Protein AF-A0A1D7Y6H4-F1 (afdb_monomer_lite)

Sequence (70 aa):
MAIPHLSSVTGGVADLRTRRPMNATDRPRIGSVTKTFTAAVVLQLAAELRLFLDAPVEPYLPGLIRGGRI

Secondary structure (DSSP, 8-state):
-PPP----S--SBS-TTT-PBP-TT-----GGGHHHHHHHHHHHHHHTTS--TTS-SGGGSTTT--S---

Organism: NCBI:txid1904616

InterPro domains:
  IPR001466 Beta-lactamase-related [PF00144] (11-63)
  IPR012338 Beta-lactamase/transpeptidase-like [G3DSA:3.40.710.10] (6-70)
  IPR012338 Beta-lactamase/transpeptidase-like [SSF56601] (10-65)
  IPR050491 Beta-lactamase AmpC-like [PTHR46825] (12-67)

Radius of gyration: 22.43 Å; chains: 1; bounding box: 52×33×48 Å

Structure (mmCIF, N/CA/C/O backbone):
data_AF-A0A1D7Y6H4-F1
#
_entry.id   AF-A0A1D7Y6H4-F1
#
loop_
_atom_site.group_PDB
_atom_site.id
_atom_site.type_symbol
_atom_site.label_atom_id
_atom_site.label_alt_id
_atom_site.label_comp_id
_atom_site.label_asym_id
_atom_site.label_entity_id
_atom_site.label_seq_id
_atom_site.pdbx_PDB_ins_code
_atom_site.Cartn_x
_atom_site.Cartn_y
_atom_site.Cartn_z
_atom_site.occupancy
_atom_site.B_iso_or_equiv
_atom_site.auth_seq_id
_atom_site.auth_comp_id
_atom_site.auth_asym_id
_atom_site.auth_atom_id
_atom_site.pdbx_PDB_model_num
ATOM 1 N N . MET A 1 1 ? 39.806 16.479 -27.447 1.00 40.19 1 MET A N 1
ATOM 2 C CA . MET A 1 1 ? 39.404 15.061 -27.337 1.00 40.19 1 MET A CA 1
ATOM 3 C C . MET A 1 1 ? 38.526 14.933 -26.099 1.00 40.19 1 MET A C 1
ATOM 5 O O . MET A 1 1 ? 39.055 14.956 -25.000 1.00 40.19 1 MET A O 1
ATOM 9 N N . ALA A 1 2 ? 37.200 14.943 -26.259 1.00 46.16 2 ALA A N 1
ATOM 10 C CA . ALA A 1 2 ? 36.254 14.820 -25.149 1.00 46.16 2 ALA A CA 1
ATOM 11 C C . ALA A 1 2 ? 35.745 13.377 -25.106 1.00 46.16 2 ALA A C 1
ATOM 13 O O . ALA A 1 2 ? 35.225 12.882 -26.104 1.00 46.16 2 ALA A O 1
ATOM 14 N N . ILE A 1 3 ? 35.936 12.700 -23.977 1.00 52.34 3 ILE A N 1
ATOM 15 C CA . ILE A 1 3 ? 35.336 11.392 -23.718 1.00 52.34 3 ILE A CA 1
ATOM 16 C C . ILE A 1 3 ? 33.854 11.653 -23.416 1.00 52.34 3 ILE A C 1
ATOM 18 O O . ILE A 1 3 ? 33.569 12.363 -22.450 1.00 52.34 3 ILE A O 1
ATOM 22 N N . PRO A 1 4 ? 32.896 11.149 -24.209 1.00 56.34 4 PRO A N 1
ATOM 23 C CA . PRO A 1 4 ? 31.493 11.303 -23.865 1.00 56.34 4 PRO A CA 1
ATOM 24 C C . PRO A 1 4 ? 31.203 10.447 -22.629 1.00 56.34 4 PRO A C 1
ATOM 26 O O . PRO A 1 4 ? 31.347 9.225 -22.656 1.00 56.34 4 PRO A O 1
ATOM 29 N N . HIS A 1 5 ? 30.774 11.083 -21.538 1.00 57.59 5 HIS A N 1
ATOM 30 C CA . HIS A 1 5 ? 30.091 10.384 -20.457 1.00 57.59 5 HIS A CA 1
ATOM 31 C C . HIS A 1 5 ? 28.734 9.915 -20.995 1.00 57.59 5 HIS A C 1
ATOM 33 O O . HIS A 1 5 ? 27.744 10.637 -20.935 1.00 57.59 5 HIS A O 1
ATOM 39 N N . LEU A 1 6 ? 28.688 8.708 -21.558 1.00 56.44 6 LEU A N 1
ATOM 40 C CA . LEU A 1 6 ? 27.436 7.983 -21.754 1.00 56.44 6 LEU A CA 1
ATOM 41 C C . LEU A 1 6 ? 26.918 7.589 -20.367 1.00 56.44 6 LEU A C 1
ATOM 43 O O . LEU A 1 6 ? 27.181 6.490 -19.885 1.00 56.44 6 LEU A O 1
ATOM 47 N N . SER A 1 7 ? 26.200 8.486 -19.696 1.00 62.69 7 SER A N 1
ATOM 48 C CA . SER A 1 7 ? 25.406 8.117 -18.526 1.00 62.69 7 SER A CA 1
ATOM 49 C C . SER A 1 7 ? 24.162 7.363 -19.000 1.00 62.69 7 SER A C 1
ATOM 51 O O . SER A 1 7 ? 23.055 7.896 -19.043 1.00 62.69 7 SER A O 1
ATOM 53 N N . SER A 1 8 ? 24.333 6.102 -19.407 1.00 65.81 8 SER A N 1
ATOM 54 C CA . SER A 1 8 ? 23.177 5.238 -19.641 1.00 65.81 8 SER A CA 1
ATOM 55 C C . SER A 1 8 ? 22.507 4.948 -18.300 1.00 65.81 8 SER A C 1
ATOM 57 O O . SER A 1 8 ? 23.088 4.297 -17.436 1.00 65.81 8 SER A O 1
ATOM 59 N N . VAL A 1 9 ? 21.271 5.417 -18.130 1.00 77.94 9 VAL A N 1
ATOM 60 C CA . VAL A 1 9 ? 20.430 5.149 -16.945 1.00 77.94 9 VAL A CA 1
ATOM 61 C C . VAL A 1 9 ? 19.740 3.779 -16.998 1.00 77.94 9 VAL A C 1
ATOM 63 O O . VAL A 1 9 ? 18.963 3.433 -16.114 1.00 77.94 9 VAL A O 1
ATOM 66 N N . THR A 1 10 ? 20.008 2.995 -18.044 1.00 86.62 10 THR A N 1
ATOM 67 C CA . THR A 1 10 ? 19.462 1.647 -18.249 1.00 86.62 10 THR A CA 1
ATOM 68 C C . THR A 1 10 ? 20.577 0.685 -18.641 1.00 86.62 10 THR A C 1
ATOM 70 O O . THR A 1 10 ? 21.555 1.078 -19.281 1.00 86.62 10 THR A O 1
ATOM 73 N N . GLY A 1 11 ? 20.446 -0.581 -18.252 1.00 89.38 11 GLY A N 1
ATOM 74 C CA . GLY A 1 11 ? 21.426 -1.617 -18.557 1.00 89.38 11 GLY A CA 1
ATOM 75 C C . GLY A 1 11 ? 20.758 -2.972 -18.752 1.00 89.38 11 GLY A C 1
ATOM 76 O O . GLY A 1 11 ? 19.752 -3.279 -18.116 1.00 89.38 11 GLY A O 1
ATOM 77 N N . GLY A 1 12 ? 21.332 -3.790 -19.633 1.00 92.94 12 GLY A N 1
ATOM 78 C CA . GLY A 1 12 ? 20.835 -5.132 -19.933 1.00 92.94 12 GLY A CA 1
ATOM 79 C C . GLY A 1 12 ? 19.702 -5.176 -20.964 1.00 92.94 12 GLY A C 1
ATOM 80 O O . GLY A 1 12 ? 19.432 -4.215 -21.688 1.00 92.94 12 GLY A O 1
ATOM 81 N N . VAL A 1 13 ? 19.062 -6.344 -21.055 1.00 95.44 13 VAL A N 1
ATOM 82 C CA . VAL A 1 13 ?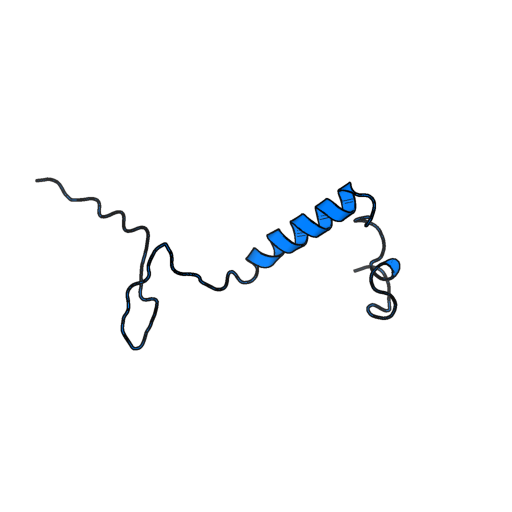 17.971 -6.631 -21.996 1.00 95.44 13 VAL A CA 1
ATOM 83 C C . VAL A 1 13 ? 16.691 -6.952 -21.233 1.00 95.44 13 VAL A C 1
ATOM 85 O O . VAL A 1 13 ? 16.723 -7.620 -20.202 1.00 95.44 13 VAL A O 1
ATOM 88 N N . ALA A 1 14 ? 15.561 -6.487 -21.754 1.00 94.88 14 ALA A N 1
ATOM 89 C CA . ALA A 1 14 ? 14.240 -6.774 -21.205 1.00 94.88 14 ALA A CA 1
ATOM 90 C C . ALA A 1 14 ? 13.622 -8.064 -21.775 1.00 94.88 14 ALA A C 1
ATOM 92 O O . ALA A 1 14 ? 12.661 -8.587 -21.217 1.00 94.88 14 ALA A O 1
ATOM 93 N N . ASP A 1 15 ? 14.165 -8.585 -22.878 1.00 96.12 15 ASP A N 1
ATOM 94 C CA . ASP A 1 15 ? 13.778 -9.866 -23.470 1.00 96.12 15 ASP A CA 1
ATOM 95 C C . ASP A 1 15 ? 15.040 -10.647 -23.855 1.00 96.12 15 ASP A C 1
ATOM 97 O O . ASP A 1 15 ? 15.852 -10.195 -24.665 1.00 96.12 15 ASP A O 1
ATOM 101 N N . LEU A 1 16 ? 15.205 -11.834 -23.270 1.00 96.00 16 LEU A N 1
ATOM 102 C CA . LEU A 1 16 ? 16.376 -12.685 -23.490 1.00 96.00 16 LEU A CA 1
ATOM 103 C C . LEU A 1 16 ? 16.383 -13.354 -24.872 1.00 96.00 16 LEU A C 1
ATOM 105 O O . LEU A 1 16 ? 17.457 -13.632 -25.404 1.00 96.00 16 LEU A O 1
ATOM 109 N N . ARG A 1 17 ? 15.208 -13.597 -25.464 1.00 97.62 17 ARG A N 1
ATOM 110 C CA . ARG A 1 17 ? 15.055 -14.241 -26.775 1.00 97.62 17 ARG A CA 1
ATOM 111 C C . ARG A 1 17 ? 15.300 -13.245 -27.898 1.00 97.62 17 ARG A C 1
ATOM 113 O O . ARG A 1 17 ? 16.049 -13.538 -28.822 1.00 97.62 17 ARG A O 1
ATOM 120 N N . THR A 1 18 ? 14.664 -12.077 -27.828 1.00 97.38 18 THR A N 1
ATOM 121 C CA . THR A 1 18 ? 14.774 -11.045 -28.877 1.00 97.38 18 THR A CA 1
ATOM 122 C C . THR A 1 18 ? 15.951 -10.099 -28.666 1.00 97.38 18 THR A C 1
ATOM 124 O O . THR A 1 18 ? 16.237 -9.288 -29.541 1.00 97.38 18 THR A O 1
ATOM 127 N N . ARG A 1 19 ? 16.635 -10.193 -27.516 1.00 97.12 19 ARG A N 1
ATOM 128 C CA . ARG A 1 19 ? 17.694 -9.266 -27.083 1.00 97.12 19 ARG A CA 1
ATOM 129 C C . ARG A 1 19 ? 17.221 -7.808 -27.024 1.00 97.12 19 ARG A C 1
ATOM 131 O O . ARG A 1 19 ? 18.050 -6.903 -27.096 1.00 97.12 19 ARG A O 1
ATOM 138 N N . ARG A 1 20 ? 15.911 -7.556 -26.881 1.00 96.00 20 ARG A N 1
ATOM 139 C CA . ARG A 1 20 ? 15.372 -6.193 -26.782 1.00 96.00 20 ARG A CA 1
ATOM 140 C C . ARG A 1 20 ? 16.054 -5.453 -25.621 1.00 96.00 20 ARG A C 1
ATOM 142 O O . ARG A 1 20 ? 15.974 -5.943 -24.491 1.00 96.00 20 ARG A O 1
ATOM 149 N N . PRO A 1 21 ? 16.664 -4.277 -25.849 1.00 94.31 21 PRO A N 1
ATOM 150 C CA . PRO A 1 21 ? 17.231 -3.470 -24.773 1.00 94.31 21 PRO A CA 1
ATOM 151 C C . PRO A 1 21 ? 16.184 -3.088 -23.721 1.00 94.31 21 PRO A C 1
ATOM 153 O O . PRO A 1 21 ? 14.999 -2.916 -24.039 1.00 94.31 21 PRO A O 1
ATOM 156 N N . MET A 1 22 ? 16.623 -2.956 -22.470 1.00 94.56 22 MET A N 1
ATOM 157 C CA . MET A 1 22 ? 15.802 -2.364 -21.414 1.00 94.56 22 MET A CA 1
ATOM 158 C C . MET A 1 22 ? 15.599 -0.866 -21.677 1.00 94.56 22 MET A C 1
ATOM 160 O O . MET A 1 22 ? 16.519 -0.182 -22.116 1.00 94.56 22 MET A O 1
ATOM 164 N N . ASN A 1 23 ? 14.403 -0.358 -21.393 1.00 92.06 23 ASN A N 1
ATOM 165 C CA . ASN A 1 23 ? 14.058 1.059 -21.475 1.00 92.06 23 ASN A CA 1
ATOM 166 C C . ASN A 1 23 ? 13.685 1.600 -20.095 1.00 92.06 23 ASN A C 1
ATOM 168 O O . ASN A 1 23 ? 13.098 0.893 -19.279 1.00 92.06 23 ASN A O 1
ATOM 172 N N . ALA A 1 24 ? 13.945 2.886 -19.854 1.00 91.81 24 ALA A N 1
ATOM 173 C CA . ALA A 1 24 ? 13.643 3.529 -18.571 1.00 91.81 24 ALA A CA 1
ATOM 174 C C . ALA A 1 24 ? 12.134 3.562 -18.255 1.00 91.81 24 ALA A C 1
ATOM 176 O O . ALA A 1 24 ? 11.737 3.751 -17.110 1.00 91.81 24 ALA A O 1
ATOM 177 N N . THR A 1 25 ? 11.294 3.374 -19.275 1.00 92.94 25 THR A N 1
ATOM 178 C CA . THR A 1 25 ? 9.831 3.333 -19.191 1.00 92.94 25 THR A CA 1
ATOM 179 C C . THR A 1 25 ? 9.258 1.912 -19.191 1.00 92.94 25 THR A C 1
ATOM 181 O O . THR A 1 25 ? 8.033 1.756 -19.171 1.00 92.94 25 THR A O 1
ATOM 184 N N . ASP A 1 26 ? 10.106 0.873 -19.205 1.00 93.38 26 ASP A N 1
ATOM 185 C CA . ASP A 1 26 ? 9.650 -0.505 -19.010 1.00 93.38 26 ASP A CA 1
ATOM 186 C C . ASP A 1 26 ? 8.963 -0.639 -17.638 1.00 93.38 26 ASP A C 1
ATOM 188 O O . ASP A 1 26 ? 9.341 0.003 -16.658 1.00 93.38 26 ASP A O 1
ATOM 192 N N . ARG A 1 27 ? 7.930 -1.485 -17.556 1.00 93.06 27 ARG A N 1
ATOM 193 C CA . ARG A 1 27 ? 7.132 -1.687 -16.335 1.00 93.06 27 ARG A CA 1
ATOM 194 C C . ARG A 1 27 ? 7.431 -3.051 -15.707 1.00 93.06 27 ARG A C 1
ATOM 196 O O . ARG A 1 27 ? 6.761 -4.028 -16.050 1.00 93.06 27 ARG A O 1
ATOM 203 N N . PRO A 1 28 ? 8.419 -3.156 -14.801 1.00 91.12 28 PRO A N 1
ATOM 204 C CA . PRO A 1 28 ? 8.681 -4.397 -14.086 1.00 91.12 28 PRO A CA 1
ATOM 205 C C . PRO A 1 28 ? 7.659 -4.623 -12.964 1.00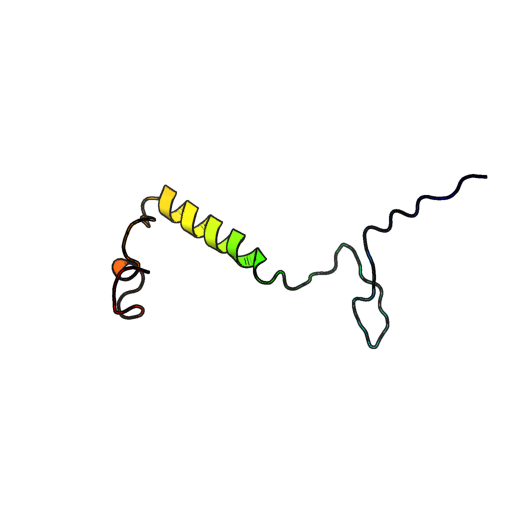 91.12 28 PRO A C 1
ATOM 207 O O . PRO A 1 28 ? 7.009 -3.699 -12.473 1.00 91.12 28 PRO A O 1
ATOM 210 N N . ARG A 1 29 ? 7.555 -5.870 -12.497 1.00 95.81 29 ARG A N 1
ATOM 211 C CA . ARG A 1 29 ? 6.862 -6.171 -11.239 1.00 95.81 29 ARG A CA 1
ATOM 212 C C . AR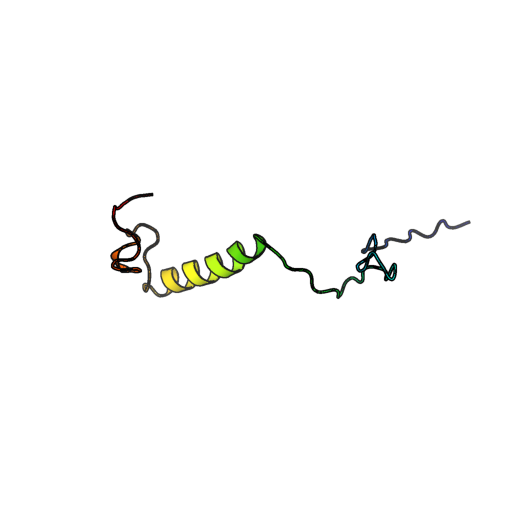G A 1 29 ? 7.740 -5.716 -10.076 1.00 95.81 29 ARG A C 1
ATOM 214 O O . ARG A 1 29 ? 8.849 -6.211 -9.914 1.00 95.81 29 ARG A O 1
ATOM 221 N N . ILE A 1 30 ? 7.217 -4.819 -9.246 1.00 96.38 30 ILE A N 1
ATOM 222 C CA . ILE A 1 30 ? 7.985 -4.161 -8.176 1.00 96.38 30 ILE A CA 1
ATOM 223 C C . ILE A 1 30 ? 8.164 -5.018 -6.906 1.00 96.38 30 ILE A C 1
ATOM 225 O O . ILE A 1 30 ? 8.827 -4.605 -5.957 1.00 96.38 30 ILE A O 1
ATOM 229 N N . GLY A 1 31 ? 7.565 -6.213 -6.859 1.00 97.12 31 GLY A N 1
ATOM 230 C CA . GLY A 1 31 ? 7.713 -7.154 -5.747 1.00 97.12 31 GLY A CA 1
ATOM 231 C C . GLY A 1 31 ? 7.368 -6.529 -4.391 1.00 97.12 31 GLY A C 1
ATOM 232 O O . GLY A 1 31 ? 6.319 -5.902 -4.231 1.00 97.12 31 GLY A O 1
ATOM 233 N N . SER A 1 32 ? 8.265 -6.683 -3.412 1.00 98.38 32 SER A N 1
ATOM 234 C CA . SER A 1 32 ? 8.066 -6.189 -2.042 1.00 98.38 32 SER A CA 1
ATOM 235 C C . SER A 1 32 ? 7.954 -4.668 -1.914 1.00 98.38 32 SER A C 1
ATOM 237 O O . SER A 1 32 ? 7.472 -4.226 -0.876 1.00 98.38 32 SER A O 1
ATOM 239 N N . VAL A 1 33 ? 8.285 -3.873 -2.941 1.00 98.19 33 VAL A N 1
ATOM 240 C CA . VAL A 1 33 ? 7.988 -2.424 -2.945 1.00 98.19 33 VAL A CA 1
ATOM 241 C C . VAL A 1 33 ? 6.481 -2.169 -2.793 1.00 98.19 33 VAL A C 1
ATOM 243 O O . VAL A 1 33 ? 6.074 -1.170 -2.208 1.00 98.19 33 VAL A O 1
ATOM 246 N N . THR A 1 34 ? 5.636 -3.121 -3.205 1.00 98.50 34 THR A N 1
ATOM 247 C CA . THR A 1 34 ? 4.182 -3.091 -2.963 1.00 98.50 34 THR A CA 1
ATOM 248 C C . THR A 1 34 ? 3.832 -2.882 -1.482 1.00 98.50 34 THR A C 1
ATOM 250 O O . THR A 1 34 ? 2.830 -2.240 -1.181 1.00 98.50 34 THR A O 1
ATOM 253 N N . LYS A 1 35 ? 4.669 -3.346 -0.539 1.00 98.44 35 LYS A N 1
ATOM 254 C CA . LYS A 1 35 ? 4.431 -3.168 0.904 1.00 98.44 35 LYS A CA 1
ATOM 255 C C . LYS A 1 35 ? 4.349 -1.698 1.308 1.00 98.44 35 LYS A C 1
ATOM 257 O O . LYS A 1 35 ? 3.574 -1.383 2.199 1.00 98.44 35 LYS A O 1
ATOM 262 N N . THR A 1 36 ? 5.082 -0.802 0.645 1.00 98.56 36 THR A N 1
ATOM 263 C CA . THR A 1 36 ? 5.008 0.643 0.917 1.00 98.56 36 THR A CA 1
ATOM 264 C C . THR A 1 36 ? 3.631 1.202 0.567 1.00 98.56 36 THR A C 1
ATOM 266 O O . THR A 1 36 ? 3.084 2.002 1.320 1.00 98.56 36 THR A O 1
ATOM 269 N N . PHE A 1 37 ? 3.029 0.732 -0.528 1.00 98.31 37 PHE A N 1
ATOM 270 C CA . PHE A 1 37 ? 1.672 1.117 -0.920 1.00 98.31 37 PHE A CA 1
ATOM 271 C C . PHE A 1 37 ? 0.633 0.572 0.065 1.00 98.31 37 PHE A C 1
ATOM 273 O O . PHE A 1 37 ? -0.239 1.313 0.510 1.00 98.31 37 PHE A O 1
ATOM 280 N N . THR A 1 38 ? 0.752 -0.700 0.461 1.00 98.50 38 THR A N 1
ATOM 281 C CA . THR A 1 38 ? -0.118 -1.292 1.489 1.00 98.50 38 THR A CA 1
ATOM 282 C C . THR A 1 38 ? 0.006 -0.553 2.823 1.00 98.50 38 THR A C 1
ATOM 284 O O . THR A 1 38 ? -1.008 -0.202 3.418 1.00 98.50 38 THR A O 1
ATOM 287 N N . ALA A 1 39 ? 1.230 -0.266 3.272 1.00 98.56 39 ALA A N 1
ATOM 288 C CA . ALA A 1 39 ? 1.483 0.460 4.512 1.00 98.56 39 ALA A CA 1
ATOM 289 C C . ALA A 1 39 ? 0.895 1.877 4.475 1.00 98.56 39 ALA A C 1
ATOM 291 O O . ALA A 1 39 ? 0.301 2.302 5.460 1.00 98.56 39 ALA A O 1
ATOM 292 N N . ALA A 1 40 ? 0.990 2.584 3.343 1.00 98.69 40 ALA A N 1
ATOM 293 C CA . ALA A 1 40 ? 0.384 3.905 3.194 1.00 98.69 40 ALA A CA 1
ATOM 294 C C . ALA A 1 40 ? -1.134 3.871 3.439 1.00 98.69 40 ALA A C 1
ATOM 296 O O . ALA A 1 40 ? -1.648 4.706 4.177 1.00 98.69 40 ALA A O 1
ATOM 297 N N . VAL A 1 41 ? -1.840 2.873 2.896 1.00 98.62 41 VAL A N 1
ATOM 298 C CA . VAL A 1 41 ? -3.284 2.702 3.137 1.00 98.62 41 VAL A CA 1
ATOM 299 C C . VAL A 1 41 ? -3.569 2.334 4.595 1.00 98.62 41 VAL A C 1
ATOM 301 O O . VAL A 1 41 ? -4.485 2.889 5.194 1.00 98.62 41 VAL A O 1
ATOM 304 N N . VAL A 1 42 ? -2.774 1.448 5.203 1.00 98.38 42 VAL A N 1
ATOM 305 C CA . VAL A 1 42 ? -2.922 1.106 6.632 1.00 98.38 42 VAL A CA 1
ATOM 306 C C . VAL A 1 42 ? -2.765 2.347 7.518 1.00 98.38 42 VAL A C 1
ATOM 308 O O . VAL A 1 42 ? -3.571 2.561 8.420 1.00 98.38 42 VAL A O 1
ATOM 311 N N . LEU A 1 43 ? -1.775 3.198 7.237 1.00 98.62 43 LEU A N 1
ATOM 312 C CA . LEU A 1 43 ? -1.554 4.440 7.980 1.00 98.62 43 LEU A CA 1
ATOM 313 C C . LEU A 1 43 ? -2.670 5.469 7.750 1.00 98.62 43 LEU A C 1
ATOM 315 O O . LEU A 1 43 ? -3.042 6.169 8.688 1.00 98.62 43 LEU A O 1
ATOM 319 N N . GLN A 1 44 ? -3.247 5.536 6.546 1.00 98.81 44 GLN A N 1
ATOM 320 C CA . GLN A 1 44 ? -4.433 6.364 6.284 1.00 98.81 44 GLN A CA 1
ATOM 321 C C . GLN A 1 44 ? -5.631 5.905 7.121 1.00 98.81 44 GLN A C 1
ATOM 323 O O . GLN A 1 44 ? -6.262 6.722 7.783 1.00 98.81 44 GLN A O 1
ATOM 328 N N . LEU A 1 45 ? -5.897 4.597 7.176 1.00 98.56 45 LEU A N 1
ATOM 329 C CA . LEU A 1 45 ? -6.976 4.046 8.004 1.00 98.56 45 LEU A CA 1
ATOM 330 C C . LEU A 1 45 ? -6.761 4.322 9.498 1.00 98.56 45 LEU A C 1
ATOM 332 O O . LEU A 1 45 ? -7.730 4.566 10.217 1.00 98.56 45 LEU A O 1
ATOM 336 N N . ALA A 1 46 ? -5.507 4.310 9.957 1.00 98.44 46 ALA A N 1
ATOM 337 C CA . ALA A 1 46 ? -5.169 4.686 11.325 1.00 98.44 46 ALA A CA 1
ATOM 338 C C . ALA A 1 46 ? -5.420 6.176 11.600 1.00 98.44 46 ALA A C 1
ATOM 340 O O . ALA A 1 46 ? -6.011 6.520 12.622 1.00 98.44 46 ALA A O 1
ATOM 341 N N . ALA A 1 47 ? -5.047 7.054 10.666 1.00 98.50 47 ALA A N 1
ATOM 342 C CA . ALA A 1 47 ? -5.340 8.484 10.756 1.00 98.50 47 ALA A CA 1
ATOM 343 C C . ALA A 1 47 ? -6.853 8.776 10.748 1.00 98.50 47 ALA A C 1
ATOM 345 O O . ALA A 1 47 ? -7.309 9.690 11.430 1.00 98.50 47 ALA A O 1
ATOM 346 N N . GLU A 1 48 ? -7.639 7.971 10.030 1.00 98.62 48 GLU A N 1
ATOM 347 C CA . GLU A 1 48 ? -9.106 8.038 9.998 1.00 98.62 48 GLU A CA 1
ATOM 348 C C . GLU A 1 48 ? -9.782 7.389 11.222 1.00 98.62 48 GLU A C 1
ATOM 350 O O . GLU A 1 48 ? -11.010 7.339 11.279 1.00 98.62 48 GLU A O 1
ATOM 355 N N . LEU A 1 49 ? -9.015 6.878 12.195 1.00 97.69 49 LEU A N 1
ATOM 356 C CA . LEU A 1 49 ? -9.513 6.148 13.372 1.00 97.69 49 LEU A CA 1
ATOM 357 C C . LEU A 1 49 ? -10.347 4.900 13.024 1.00 97.69 49 LEU A C 1
ATOM 359 O O . LEU A 1 49 ? -11.207 4.468 13.792 1.00 97.69 49 LEU A O 1
ATOM 363 N N . ARG A 1 50 ? -10.088 4.296 11.860 1.00 97.38 50 ARG A N 1
ATOM 364 C CA . ARG A 1 50 ? -10.769 3.082 11.373 1.00 97.38 50 ARG A CA 1
ATOM 365 C C . ARG A 1 50 ? -9.990 1.804 11.673 1.00 97.38 50 ARG A C 1
ATOM 367 O O . ARG A 1 50 ? -10.534 0.709 11.556 1.00 97.38 50 ARG A O 1
ATOM 374 N N . LEU A 1 51 ? -8.724 1.948 12.051 1.00 96.44 51 LEU A N 1
ATOM 375 C CA . LEU A 1 51 ? -7.830 0.890 12.502 1.00 96.44 51 LEU A CA 1
ATOM 376 C C . LEU A 1 51 ? -6.904 1.460 13.584 1.00 96.44 51 LEU A C 1
ATOM 378 O O . LEU A 1 51 ? -6.507 2.615 13.505 1.00 96.44 51 LEU A O 1
ATOM 382 N N . PHE A 1 52 ? -6.532 0.664 14.581 1.00 96.81 52 PHE A N 1
ATOM 383 C CA . PHE A 1 52 ? -5.545 1.038 15.593 1.00 96.81 52 PHE A CA 1
ATOM 384 C C . PHE A 1 52 ? -4.328 0.131 15.436 1.00 96.81 52 PHE A C 1
ATOM 386 O O . PHE A 1 52 ? -4.472 -1.088 15.401 1.00 96.81 52 PHE A O 1
ATOM 393 N N . LEU A 1 53 ? -3.136 0.719 15.324 1.00 96.25 53 LEU A N 1
ATOM 394 C CA . LEU A 1 53 ? -1.909 -0.028 15.018 1.00 96.25 53 LEU A CA 1
ATOM 395 C C . LEU A 1 53 ? -1.538 -1.040 16.112 1.00 96.25 53 LEU A C 1
ATOM 397 O O . LEU A 1 53 ? -0.981 -2.088 15.806 1.00 96.25 53 LEU A O 1
ATOM 401 N N . ASP A 1 54 ? -1.893 -0.742 17.362 1.00 94.38 54 ASP A N 1
ATOM 402 C CA . ASP A 1 54 ? -1.626 -1.598 18.522 1.00 94.38 54 ASP A CA 1
ATOM 403 C C . ASP A 1 54 ? -2.788 -2.549 18.856 1.00 94.38 54 ASP A C 1
ATOM 405 O O . ASP A 1 54 ? -2.698 -3.344 19.798 1.00 94.38 54 ASP A O 1
ATOM 409 N N . ALA A 1 55 ? -3.902 -2.473 18.120 1.00 93.06 55 ALA A N 1
ATOM 410 C CA . ALA A 1 55 ? -5.013 -3.389 18.329 1.00 93.06 55 ALA A CA 1
ATOM 411 C C . ALA A 1 55 ? -4.674 -4.787 17.781 1.00 93.06 55 ALA A C 1
ATOM 413 O O . ALA A 1 55 ? -3.977 -4.917 16.771 1.00 93.06 55 ALA A O 1
ATOM 414 N N . PRO A 1 56 ? -5.201 -5.860 18.400 1.00 90.44 56 PRO A N 1
ATOM 415 C CA . PRO A 1 56 ? -5.168 -7.186 17.798 1.00 90.44 56 PRO A CA 1
ATOM 416 C C . PRO A 1 56 ? -5.749 -7.164 16.377 1.00 90.44 56 PRO A C 1
ATOM 418 O O . PRO A 1 56 ? -6.634 -6.370 16.072 1.00 90.44 56 PRO A O 1
ATOM 421 N N . VAL A 1 57 ? -5.293 -8.080 15.521 1.00 90.56 57 VAL A N 1
ATOM 422 C CA . VAL A 1 57 ? -5.778 -8.177 14.133 1.00 90.56 57 VAL A CA 1
ATOM 423 C C . VAL A 1 57 ? -7.178 -8.799 14.041 1.00 90.56 57 VAL A C 1
ATOM 425 O O . VAL A 1 57 ? -7.945 -8.435 13.154 1.00 90.56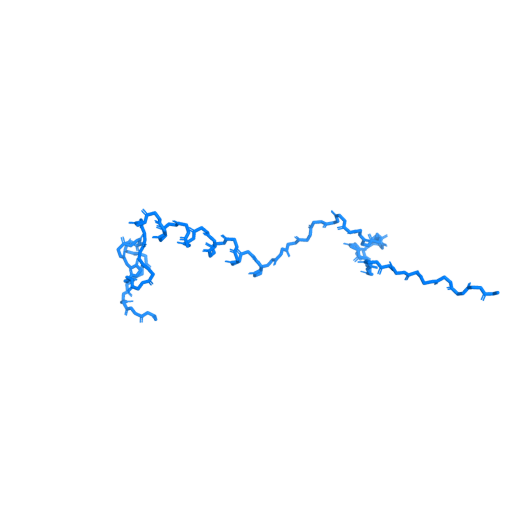 57 VAL A O 1
ATOM 428 N N . GLU A 1 58 ? -7.534 -9.707 14.957 1.00 90.69 58 GLU A N 1
ATOM 429 C CA . GLU A 1 58 ? -8.788 -10.484 14.900 1.00 90.69 58 GLU A CA 1
ATOM 430 C C . GLU A 1 58 ? -10.070 -9.629 14.779 1.00 90.69 58 GLU A C 1
ATOM 432 O O . GLU A 1 58 ? -10.911 -9.966 13.949 1.00 90.69 58 GLU A O 1
ATOM 437 N N . PRO A 1 59 ? -10.236 -8.490 15.487 1.00 91.12 59 PRO A N 1
ATOM 438 C CA . PRO A 1 59 ? -11.370 -7.587 15.272 1.00 91.12 59 PRO A CA 1
ATOM 439 C C . PRO A 1 59 ? -11.537 -7.084 13.829 1.00 91.12 59 PRO A C 1
ATOM 441 O O . PRO A 1 59 ? -12.659 -6.795 13.418 1.00 91.12 59 PRO A O 1
ATOM 444 N N . TYR A 1 60 ? -10.451 -6.973 13.056 1.00 91.44 60 TYR A N 1
ATOM 445 C CA . TYR A 1 60 ? -10.484 -6.523 11.659 1.00 91.44 60 TYR A CA 1
ATOM 446 C C . TYR A 1 60 ? -10.651 -7.674 10.660 1.00 91.44 60 TYR A C 1
ATOM 448 O O . TYR A 1 60 ? -11.081 -7.440 9.532 1.00 91.44 60 TYR A O 1
ATOM 456 N N . LEU A 1 61 ? -10.301 -8.905 11.048 1.00 91.25 61 LEU A N 1
ATOM 457 C CA . LEU A 1 61 ? -10.306 -10.094 10.188 1.00 91.25 61 LEU A CA 1
ATOM 458 C C . LEU A 1 61 ? -10.919 -11.309 10.914 1.00 91.25 61 LEU A C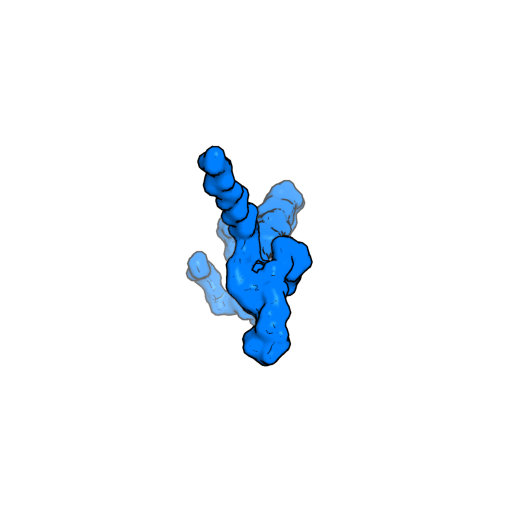 1
ATOM 460 O O . LEU A 1 61 ? -10.251 -12.338 11.060 1.00 91.25 61 LEU A O 1
ATOM 464 N N . PRO A 1 62 ? -12.185 -11.215 11.362 1.00 89.38 62 PRO A N 1
ATOM 465 C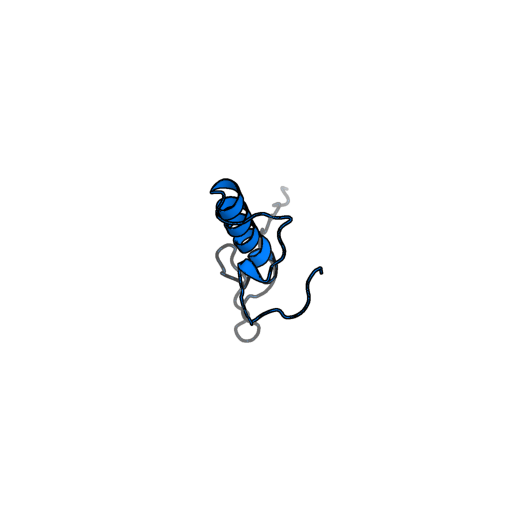 CA . PRO A 1 62 ? -12.778 -12.205 12.251 1.00 89.38 62 PRO A CA 1
ATOM 466 C C . PRO A 1 62 ? -12.811 -13.595 11.614 1.00 89.38 62 PRO A C 1
ATOM 468 O O . PRO A 1 62 ? -13.275 -13.774 10.484 1.00 89.38 62 PRO A O 1
ATOM 471 N N . GLY A 1 63 ? -12.328 -14.595 12.352 1.00 86.31 63 GLY A N 1
ATOM 472 C CA . GLY A 1 63 ? -12.315 -15.990 11.912 1.00 86.31 63 GLY A CA 1
ATOM 473 C C . GLY A 1 63 ? -11.219 -16.341 10.901 1.00 86.31 63 GLY A C 1
ATOM 474 O O . GLY A 1 63 ? -11.069 -17.528 10.593 1.00 86.31 63 GLY A O 1
ATOM 475 N N . LEU A 1 64 ? -10.441 -15.357 10.433 1.00 87.88 64 LEU A N 1
ATOM 476 C CA . LEU A 1 64 ? -9.276 -15.576 9.575 1.00 87.88 64 LEU A CA 1
ATOM 477 C C . LEU A 1 64 ? -7.995 -15.789 10.397 1.00 87.88 64 LEU A C 1
ATOM 479 O O . LEU A 1 64 ? -7.131 -16.553 9.969 1.00 87.88 64 LEU A O 1
ATOM 483 N N . ILE A 1 65 ? -7.877 -15.168 11.579 1.00 79.94 65 ILE A N 1
ATOM 484 C CA . ILE A 1 65 ? -6.683 -15.248 12.436 1.00 79.94 65 ILE A CA 1
ATOM 485 C C . ILE A 1 65 ? -7.072 -15.709 13.855 1.00 79.94 65 ILE A C 1
ATOM 487 O O . ILE A 1 65 ? -7.354 -14.912 14.741 1.00 79.94 65 ILE A O 1
ATOM 491 N N . ARG A 1 66 ? -7.022 -17.017 14.144 1.00 68.19 66 ARG A N 1
ATOM 492 C CA . ARG A 1 66 ? -7.221 -17.505 15.527 1.00 68.19 66 ARG A CA 1
ATOM 493 C C . ARG A 1 66 ? -5.910 -17.492 16.314 1.00 68.19 66 ARG A C 1
ATOM 495 O O . ARG A 1 66 ? -5.000 -18.243 15.984 1.00 68.19 66 ARG A O 1
ATOM 502 N N . GLY A 1 67 ? -5.865 -16.712 17.397 1.00 60.25 67 GLY A N 1
ATOM 503 C CA . GLY A 1 67 ? -4.742 -16.660 18.344 1.00 60.25 67 GLY A CA 1
ATOM 504 C C . GLY A 1 67 ? -3.995 -15.330 18.273 1.00 60.25 67 GLY A C 1
ATOM 505 O O . GLY A 1 67 ? -3.294 -15.048 17.309 1.00 60.25 67 GLY A O 1
ATOM 506 N N . GLY A 1 68 ? -4.207 -14.489 19.285 1.00 57.31 68 GLY A N 1
ATOM 507 C CA . GLY A 1 68 ? -3.703 -13.121 19.341 1.00 57.31 68 GLY A CA 1
ATOM 508 C C . GLY A 1 68 ? -2.203 -12.999 19.617 1.00 57.31 68 GLY A C 1
ATOM 509 O O . GLY A 1 68 ? -1.616 -13.829 20.305 1.00 57.31 68 GLY A O 1
ATOM 510 N N . ARG A 1 69 ? -1.669 -11.858 19.158 1.00 56.44 69 ARG A N 1
ATOM 511 C CA . ARG A 1 69 ? -0.299 -11.333 19.314 1.00 56.44 69 ARG A CA 1
ATOM 512 C C . ARG A 1 69 ? 0.758 -12.091 18.498 1.00 56.44 69 ARG A C 1
ATOM 514 O O . ARG A 1 69 ? 1.413 -12.995 19.003 1.00 56.44 69 ARG A O 1
ATOM 521 N N . ILE A 1 70 ? 0.917 -11.675 17.239 1.00 50.72 70 ILE A N 1
ATOM 522 C CA . ILE A 1 70 ? 2.231 -11.694 16.569 1.00 50.72 70 ILE A CA 1
ATOM 523 C C . ILE A 1 70 ? 3.096 -10.561 17.113 1.00 50.72 70 ILE A C 1
ATOM 525 O O . ILE A 1 70 ? 2.506 -9.525 17.501 1.00 50.72 70 ILE A O 1
#

Foldseek 3Di:
DDDDPPPDPFDFAPDPVVRHGDDPPDDDDPPCVVVVVVVVVVVVCVVVVNDPPPDWCCVVPPPPDPDTDD

pLDDT: mean 87.37, std 15.77, range [40.19, 98.81]